Protein AF-A0A956L8J5-F1 (afdb_monomer_lite)

Structure (mmCIF, N/CA/C/O backbone):
data_AF-A0A956L8J5-F1
#
_entry.id   AF-A0A956L8J5-F1
#
loop_
_atom_site.group_PDB
_atom_site.id
_atom_site.type_symbol
_atom_site.label_atom_id
_atom_site.label_alt_id
_atom_site.label_comp_id
_atom_site.label_asym_id
_atom_site.label_entity_id
_atom_site.label_seq_id
_atom_site.pdbx_PDB_ins_code
_atom_site.Cartn_x
_atom_site.Cartn_y
_atom_site.Cartn_z
_atom_site.occupancy
_atom_site.B_iso_or_equiv
_atom_site.auth_seq_id
_atom_site.auth_comp_id
_atom_site.auth_asym_id
_atom_site.auth_atom_id
_atom_site.pdbx_PDB_model_num
ATOM 1 N N . MET A 1 1 ? -28.543 -12.367 -41.984 1.00 35.97 1 MET A N 1
ATOM 2 C CA . MET A 1 1 ? -29.004 -12.737 -40.623 1.00 35.97 1 MET A CA 1
ATOM 3 C C . MET A 1 1 ? -27.861 -12.446 -39.655 1.00 35.97 1 MET A C 1
ATOM 5 O O . MET A 1 1 ? -26.802 -12.997 -39.876 1.00 35.97 1 MET A O 1
ATOM 9 N N . GLY A 1 2 ? -27.924 -11.566 -38.658 1.00 41.41 2 GLY A N 1
ATOM 10 C CA . GLY A 1 2 ? -29.030 -10.809 -38.079 1.00 41.41 2 GLY A CA 1
ATOM 11 C C . GLY A 1 2 ? -28.538 -9.469 -37.506 1.00 41.41 2 GLY A C 1
ATOM 12 O O . GLY A 1 2 ? -27.394 -9.332 -37.079 1.00 41.41 2 GLY A O 1
ATOM 13 N N . LEU A 1 3 ? -29.431 -8.481 -37.563 1.00 49.97 3 LEU A N 1
ATOM 14 C CA . LEU A 1 3 ? -29.301 -7.133 -37.016 1.00 49.97 3 LEU A CA 1
ATOM 15 C C . LEU A 1 3 ? -29.422 -7.193 -35.484 1.00 49.97 3 LEU A C 1
ATOM 17 O O . LEU A 1 3 ? -30.500 -7.498 -34.981 1.00 49.97 3 LEU A O 1
ATOM 21 N N . TRP A 1 4 ? -28.384 -6.817 -34.739 1.00 49.09 4 TRP A N 1
ATOM 22 C CA . TRP A 1 4 ? -28.534 -6.484 -33.319 1.00 49.09 4 TRP A CA 1
ATOM 23 C C . TRP A 1 4 ? -28.647 -4.965 -33.177 1.00 49.09 4 TRP A C 1
ATOM 25 O O . TRP A 1 4 ? -27.655 -4.240 -33.126 1.00 49.09 4 TRP A O 1
ATOM 35 N N . ARG A 1 5 ? -29.888 -4.467 -33.163 1.00 52.94 5 ARG A N 1
ATOM 36 C CA . ARG A 1 5 ? -30.204 -3.078 -32.802 1.00 52.94 5 ARG A CA 1
ATOM 37 C C . ARG A 1 5 ? -30.060 -2.917 -31.284 1.00 52.94 5 ARG A C 1
ATOM 39 O O . ARG A 1 5 ? -30.728 -3.613 -30.527 1.00 52.94 5 ARG A O 1
ATOM 46 N N . ARG A 1 6 ? -29.215 -1.981 -30.837 1.00 58.38 6 ARG A N 1
ATOM 47 C CA . ARG A 1 6 ? -29.161 -1.527 -29.435 1.00 58.38 6 ARG A CA 1
ATOM 48 C C . ARG A 1 6 ? -30.453 -0.760 -29.113 1.00 58.38 6 ARG A C 1
ATOM 50 O O . ARG A 1 6 ? -30.742 0.236 -29.767 1.00 58.38 6 ARG A O 1
ATOM 57 N N . LEU A 1 7 ? -31.218 -1.225 -28.124 1.00 63.22 7 LEU A N 1
ATOM 58 C CA . LEU A 1 7 ? -32.546 -0.709 -27.745 1.00 63.22 7 LEU A CA 1
ATOM 59 C C . LEU A 1 7 ? -32.545 0.168 -26.477 1.00 63.22 7 LEU A C 1
ATOM 61 O O . LEU A 1 7 ? -33.545 0.227 -25.772 1.00 63.22 7 LEU A O 1
ATOM 65 N N . VAL A 1 8 ? -31.454 0.870 -26.158 1.00 63.72 8 VAL A N 1
ATOM 66 C CA . VAL A 1 8 ? -31.447 1.754 -24.979 1.00 63.72 8 VAL A CA 1
ATOM 67 C C . VAL A 1 8 ? -30.967 3.148 -25.366 1.00 63.72 8 VAL A C 1
ATOM 69 O O . VAL A 1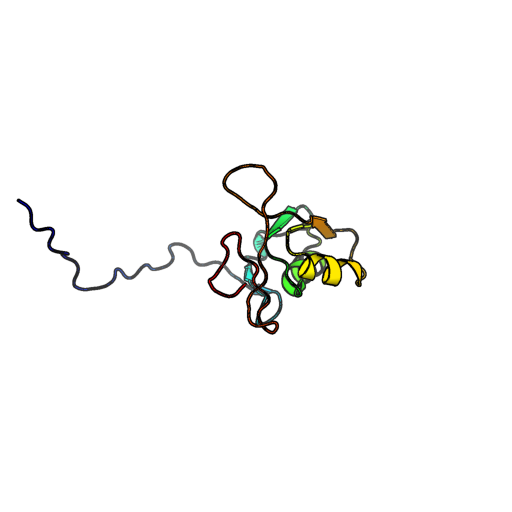 8 ? -29.796 3.359 -25.662 1.00 63.72 8 VAL A O 1
ATOM 72 N N . THR A 1 9 ? -31.899 4.103 -25.387 1.00 64.06 9 THR A N 1
ATOM 73 C CA . THR A 1 9 ? -31.665 5.520 -25.720 1.00 64.06 9 THR A CA 1
ATOM 74 C C . THR A 1 9 ? -31.193 6.351 -24.521 1.00 64.06 9 THR A C 1
ATOM 76 O O . THR A 1 9 ? -30.886 7.531 -24.676 1.00 64.06 9 THR A O 1
ATOM 79 N N . ARG A 1 10 ? -31.128 5.760 -23.318 1.00 65.31 10 ARG A N 1
ATOM 80 C CA . ARG A 1 10 ? -30.649 6.404 -22.087 1.00 65.31 10 ARG A CA 1
ATOM 81 C C . ARG A 1 10 ? -29.778 5.447 -21.282 1.00 65.31 10 ARG A C 1
ATOM 83 O O . ARG A 1 10 ? -30.193 4.328 -21.006 1.00 65.31 10 ARG A O 1
ATOM 90 N N . THR A 1 11 ? -28.598 5.899 -20.873 1.00 70.75 11 THR A N 1
ATOM 91 C CA . THR A 1 11 ? -27.743 5.160 -19.936 1.00 70.75 11 THR A CA 1
ATOM 92 C C . THR A 1 11 ? -28.540 4.844 -18.662 1.00 70.75 11 THR A C 1
ATOM 94 O O . THR A 1 11 ? -29.138 5.769 -18.099 1.00 70.75 11 THR A O 1
ATOM 97 N N . PRO A 1 12 ? -28.587 3.580 -18.201 1.00 73.25 12 PRO A N 1
ATOM 98 C CA . PRO A 1 12 ? -29.204 3.237 -16.925 1.00 73.25 12 PRO A CA 1
ATOM 99 C C . PRO A 1 12 ? -28.603 4.095 -15.811 1.00 73.25 12 PRO A C 1
ATOM 101 O O . PRO A 1 12 ? -27.381 4.179 -15.682 1.00 73.25 12 PRO A O 1
ATOM 104 N N . ARG A 1 13 ? -29.450 4.757 -15.018 1.00 72.94 13 ARG A N 1
ATOM 105 C CA . ARG A 1 13 ? -28.992 5.442 -13.807 1.00 72.94 13 ARG A CA 1
ATOM 106 C C . ARG A 1 13 ? -28.901 4.402 -12.706 1.00 72.94 13 ARG A C 1
ATOM 108 O O . ARG A 1 13 ? -29.917 4.028 -12.134 1.00 72.94 13 ARG A O 1
ATOM 115 N N . LEU A 1 14 ? -27.692 3.922 -12.457 1.00 79.12 14 LEU A N 1
ATOM 116 C CA . LEU A 1 14 ? -27.401 3.109 -11.286 1.00 79.12 14 LEU A CA 1
ATOM 117 C C . LEU A 1 14 ? -27.348 4.049 -10.079 1.00 79.12 14 LEU A C 1
ATOM 119 O O . LEU A 1 14 ? -26.471 4.909 -9.993 1.00 79.12 14 LEU A O 1
ATOM 123 N N . THR A 1 15 ? -28.324 3.934 -9.186 1.00 79.75 15 THR A N 1
ATOM 124 C CA . THR A 1 15 ? -28.251 4.517 -7.844 1.00 79.75 15 THR A CA 1
ATOM 125 C C . THR A 1 15 ? -27.586 3.505 -6.925 1.00 79.75 15 THR A C 1
ATOM 127 O O . THR A 1 15 ? -27.810 2.311 -7.085 1.00 79.75 15 THR A O 1
ATOM 130 N N . ALA A 1 16 ? -26.763 3.954 -5.980 1.00 81.44 16 ALA A N 1
ATOM 131 C CA . ALA A 1 16 ? -26.176 3.027 -5.021 1.00 81.44 16 ALA A CA 1
ATOM 132 C C . ALA A 1 16 ? -27.271 2.460 -4.107 1.00 81.44 16 ALA A C 1
ATOM 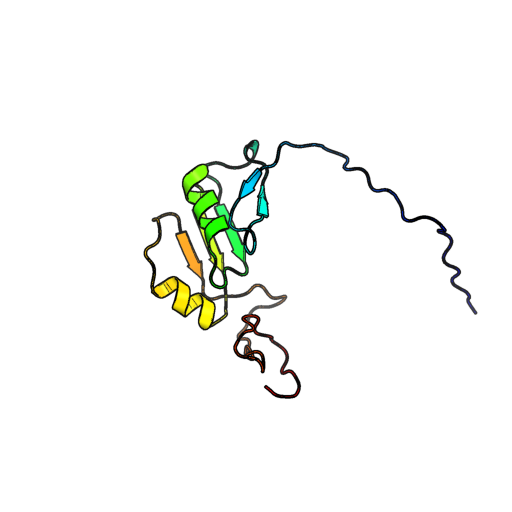134 O O . ALA A 1 16 ? -28.022 3.228 -3.504 1.00 81.44 16 ALA A O 1
ATOM 135 N N . ASP A 1 17 ? -27.322 1.133 -3.999 1.00 86.12 17 ASP A N 1
ATOM 136 C CA . ASP A 1 17 ? -28.299 0.420 -3.167 1.00 86.12 17 ASP A CA 1
ATOM 137 C C . ASP A 1 17 ? -28.070 0.657 -1.667 1.00 86.12 17 ASP A C 1
ATOM 139 O O . ASP A 1 17 ? -28.997 0.569 -0.865 1.00 86.12 17 ASP A O 1
ATOM 143 N N . VAL A 1 18 ? -26.834 0.993 -1.284 1.00 86.44 18 VAL A N 1
ATOM 144 C CA . VAL A 1 18 ? -26.440 1.291 0.095 1.00 86.44 18 VAL A CA 1
ATOM 145 C C . VAL A 1 18 ? -25.576 2.548 0.122 1.00 86.44 18 VAL A C 1
ATOM 147 O O . VAL A 1 18 ? -24.624 2.691 -0.650 1.00 86.44 18 VAL A O 1
ATOM 150 N N . GLN A 1 19 ? -25.898 3.452 1.045 1.00 89.62 19 GLN A N 1
ATOM 151 C CA . GLN A 1 19 ? -25.050 4.581 1.414 1.00 89.62 19 GLN A CA 1
ATOM 152 C C . GLN A 1 19 ? -24.313 4.223 2.701 1.00 89.62 19 GLN A C 1
ATOM 154 O O . GLN A 1 19 ? -24.931 3.817 3.681 1.00 89.62 19 GLN A O 1
ATOM 159 N N . VAL A 1 20 ? -22.992 4.358 2.684 1.00 93.62 20 VAL A N 1
ATOM 160 C CA . VAL A 1 20 ? -22.132 4.142 3.850 1.00 93.62 20 VAL A CA 1
ATOM 161 C C . VAL A 1 20 ? -21.194 5.324 3.986 1.00 93.62 20 VAL A C 1
ATOM 163 O O . VAL A 1 20 ? -20.765 5.888 2.972 1.00 93.62 20 VAL A O 1
ATOM 166 N N . ASP A 1 21 ? -20.856 5.664 5.225 1.00 95.94 21 ASP A N 1
ATOM 167 C CA . ASP A 1 21 ? -19.869 6.696 5.503 1.00 95.94 21 ASP A CA 1
ATOM 168 C C . ASP A 1 21 ? -18.493 6.227 5.040 1.00 95.94 21 ASP A C 1
ATOM 170 O O . ASP A 1 21 ? -18.006 5.155 5.411 1.00 95.94 21 ASP A O 1
ATOM 174 N N . LYS A 1 22 ? -17.866 7.045 4.196 1.00 96.25 22 LYS A N 1
ATOM 175 C CA . LYS A 1 22 ? -16.549 6.774 3.628 1.00 96.25 22 LYS A CA 1
ATOM 176 C C . LYS A 1 22 ? -15.611 7.918 3.937 1.00 96.25 22 LYS A C 1
ATOM 178 O O . LYS A 1 22 ? -16.019 9.075 4.002 1.00 96.25 22 LYS A O 1
ATOM 183 N N . VAL A 1 23 ? -14.334 7.593 4.045 1.00 97.50 23 VAL A N 1
ATOM 184 C CA . VAL A 1 23 ? -13.258 8.581 4.118 1.00 97.50 23 VAL A CA 1
ATOM 185 C C . VAL A 1 23 ? -12.250 8.289 3.024 1.00 97.50 23 VAL A C 1
ATOM 187 O O . VAL A 1 23 ? -11.996 7.130 2.706 1.00 97.50 23 VAL A O 1
ATOM 190 N N . HIS A 1 24 ? -11.683 9.341 2.451 1.00 98.00 24 HIS A N 1
ATOM 191 C CA . HIS A 1 24 ? -10.539 9.219 1.562 1.00 98.00 24 HIS A CA 1
ATOM 192 C C . HIS A 1 24 ? -9.258 9.194 2.397 1.00 98.00 24 HIS A C 1
ATOM 194 O O . HIS A 1 24 ? -9.103 10.011 3.308 1.00 98.00 24 HIS A O 1
ATOM 200 N N . LEU A 1 25 ? -8.368 8.252 2.107 1.00 98.38 25 LEU A N 1
ATOM 201 C CA . LEU A 1 25 ? -7.058 8.116 2.740 1.00 98.38 25 LEU A CA 1
ATOM 202 C C . LEU A 1 25 ? -5.978 8.109 1.665 1.00 98.38 25 LEU A C 1
ATOM 204 O O . LEU A 1 25 ? -6.230 7.627 0.568 1.00 98.38 25 LEU A O 1
ATOM 208 N N . GLY A 1 26 ? -4.780 8.573 2.010 1.00 97.88 26 GLY A N 1
ATOM 209 C CA . GLY A 1 26 ? -3.662 8.706 1.079 1.00 97.88 26 GLY A CA 1
ATOM 210 C C . GLY A 1 26 ? -3.600 10.069 0.390 1.00 97.88 26 GLY A C 1
ATOM 211 O O . GLY A 1 26 ? -4.335 10.998 0.733 1.00 97.88 26 GLY A O 1
ATOM 212 N N . SER A 1 27 ? -2.656 10.200 -0.536 1.00 97.00 27 SER A N 1
ATOM 213 C CA . SER A 1 27 ? -2.427 11.411 -1.319 1.00 97.00 27 SER A CA 1
ATOM 214 C C . SER A 1 27 ? -3.471 11.577 -2.428 1.00 97.00 27 SER A C 1
ATOM 216 O O . SER A 1 27 ? -4.228 10.663 -2.741 1.00 97.00 27 SER A O 1
ATOM 218 N N . THR A 1 28 ? -3.458 12.725 -3.109 1.00 93.94 28 THR A N 1
ATOM 219 C CA . THR A 1 28 ? -4.273 12.945 -4.318 1.00 93.94 28 THR A CA 1
ATOM 220 C C . THR A 1 28 ? -3.992 11.924 -5.429 1.00 93.94 28 THR A C 1
ATOM 222 O O . THR A 1 28 ? -4.866 11.665 -6.251 1.00 93.94 28 THR A O 1
ATOM 225 N N . TYR A 1 29 ? -2.777 11.370 -5.483 1.00 91.06 29 TYR A N 1
ATOM 226 C CA . TYR A 1 29 ? -2.364 10.405 -6.500 1.00 91.06 29 TYR A CA 1
ATOM 227 C C . TYR A 1 29 ? -2.657 8.958 -6.078 1.00 91.06 29 TYR A C 1
ATOM 229 O O . TYR A 1 29 ? -3.268 8.214 -6.841 1.00 91.06 29 TYR A O 1
ATOM 237 N N . GLY A 1 30 ? -2.229 8.571 -4.874 1.00 91.31 30 GLY A N 1
ATOM 238 C CA . GLY A 1 30 ? -2.279 7.195 -4.368 1.00 91.31 30 GLY A CA 1
ATOM 239 C C . GLY A 1 30 ? -3.428 6.901 -3.402 1.00 91.31 30 GLY A C 1
ATOM 240 O O . GLY A 1 30 ? -3.394 5.881 -2.721 1.00 91.31 30 GLY A O 1
ATOM 241 N N . GLY A 1 31 ? -4.408 7.797 -3.273 1.00 95.50 31 GLY A N 1
ATOM 242 C CA . GLY A 1 31 ? -5.456 7.691 -2.264 1.00 95.50 31 GLY A CA 1
ATOM 243 C C . GLY A 1 31 ? -6.717 6.945 -2.700 1.00 95.50 31 GLY A C 1
ATOM 244 O O . GLY A 1 31 ? -7.159 7.023 -3.847 1.00 95.50 31 GLY A O 1
ATOM 245 N N . TYR A 1 32 ? -7.363 6.277 -1.741 1.00 96.75 32 TYR A N 1
ATOM 246 C CA . TYR A 1 32 ? -8.595 5.512 -1.948 1.00 96.75 32 TYR A CA 1
ATOM 247 C C . TYR A 1 32 ? -9.633 5.782 -0.858 1.00 96.75 32 TYR A C 1
ATOM 249 O O . TYR A 1 32 ? -9.321 6.157 0.274 1.00 96.75 32 TYR A O 1
ATOM 257 N N . ALA A 1 33 ? -10.905 5.590 -1.214 1.00 96.81 33 ALA A N 1
ATOM 258 C CA . ALA A 1 33 ? -12.007 5.667 -0.266 1.00 96.81 33 ALA A CA 1
ATOM 259 C C . ALA A 1 33 ? -12.172 4.339 0.483 1.00 96.81 33 ALA A C 1
ATOM 261 O O . ALA A 1 33 ? -12.251 3.280 -0.137 1.00 96.81 33 ALA A O 1
ATOM 262 N N . VAL A 1 34 ? -12.307 4.411 1.805 1.00 97.44 34 VAL A N 1
ATOM 263 C CA . VAL A 1 34 ? -12.591 3.261 2.674 1.00 97.44 34 VAL A CA 1
ATOM 264 C C . VAL A 1 34 ? -13.812 3.533 3.534 1.00 97.44 34 VAL A C 1
ATOM 266 O O . VAL A 1 34 ? -14.183 4.688 3.734 1.00 97.44 34 VAL A O 1
ATOM 269 N N . VAL A 1 35 ? -14.418 2.474 4.065 1.00 97.50 35 VAL A N 1
ATOM 270 C CA . VAL A 1 35 ? -15.486 2.551 5.070 1.00 97.50 35 VAL A CA 1
ATOM 271 C C . VAL A 1 35 ? -14.840 2.335 6.442 1.00 97.50 35 VAL A C 1
ATOM 273 O O . VAL A 1 35 ? -14.532 1.190 6.771 1.00 97.50 35 VAL A O 1
ATOM 276 N N . PRO A 1 36 ? -14.599 3.387 7.252 1.00 97.62 36 PRO A N 1
ATOM 277 C CA . PRO A 1 36 ? -13.843 3.261 8.504 1.00 97.62 36 PRO A CA 1
ATOM 278 C C . PRO A 1 36 ? -14.433 2.250 9.479 1.00 97.62 36 PRO A C 1
ATOM 280 O O . PRO A 1 36 ? -13.696 1.573 10.178 1.00 97.62 36 PRO A O 1
ATOM 283 N N . ALA A 1 37 ? -15.763 2.137 9.502 1.00 97.38 37 ALA A N 1
ATOM 284 C CA . ALA A 1 37 ? -16.483 1.238 10.397 1.00 97.38 37 ALA A CA 1
ATOM 285 C C . ALA A 1 37 ? -16.202 -0.256 10.141 1.00 97.38 37 ALA A C 1
ATOM 287 O O . ALA A 1 37 ? -16.593 -1.084 10.957 1.00 97.38 37 ALA A O 1
ATOM 288 N N . LEU A 1 38 ? -15.560 -0.605 9.020 1.00 97.06 38 LEU A N 1
ATOM 289 C CA . LEU A 1 38 ? -15.209 -1.982 8.658 1.00 97.06 38 LEU A CA 1
ATOM 290 C C . LEU A 1 38 ? -13.720 -2.299 8.861 1.00 97.06 38 LEU A C 1
ATOM 292 O O . LEU A 1 38 ? -13.288 -3.388 8.495 1.00 97.06 38 LEU A O 1
ATOM 296 N N . LEU A 1 39 ? -12.936 -1.355 9.389 1.00 98.19 39 LEU A N 1
ATOM 297 C CA . LEU A 1 39 ? -11.494 -1.500 9.568 1.00 98.19 39 LEU A CA 1
ATOM 298 C C . LEU A 1 39 ? -11.120 -1.427 11.049 1.00 98.19 39 LEU A C 1
ATOM 300 O O . LEU A 1 39 ? -11.668 -0.632 11.811 1.00 98.19 39 LEU A O 1
ATOM 304 N N . SER A 1 40 ? -10.157 -2.256 11.434 1.00 98.44 40 SER A N 1
ATOM 305 C CA . SER A 1 40 ? -9.634 -2.385 12.796 1.00 98.44 40 SER A CA 1
ATOM 306 C C . SER A 1 40 ? -8.178 -2.861 12.780 1.00 98.44 40 SER A C 1
ATOM 308 O O . SER A 1 40 ? -7.614 -3.126 11.716 1.00 98.44 40 SER A O 1
ATOM 310 N N . GLU A 1 41 ? -7.587 -3.023 13.962 1.00 98.44 41 GLU A N 1
ATOM 311 C CA . GLU A 1 41 ? -6.224 -3.544 14.131 1.00 98.44 41 GLU A CA 1
ATOM 312 C C . GLU A 1 41 ? -6.079 -5.007 13.689 1.00 98.44 41 GLU A C 1
ATOM 314 O O . GLU A 1 41 ? -5.024 -5.410 13.204 1.00 98.44 41 GLU A O 1
ATOM 319 N N . ASP A 1 42 ? -7.170 -5.775 13.744 1.00 98.44 42 ASP A N 1
ATOM 320 C CA . ASP A 1 42 ? -7.232 -7.156 13.250 1.00 98.44 42 ASP A CA 1
ATOM 321 C C . ASP A 1 42 ? -7.314 -7.246 11.717 1.00 98.44 42 ASP A C 1
ATOM 323 O O . ASP A 1 42 ? -7.250 -8.335 11.141 1.00 9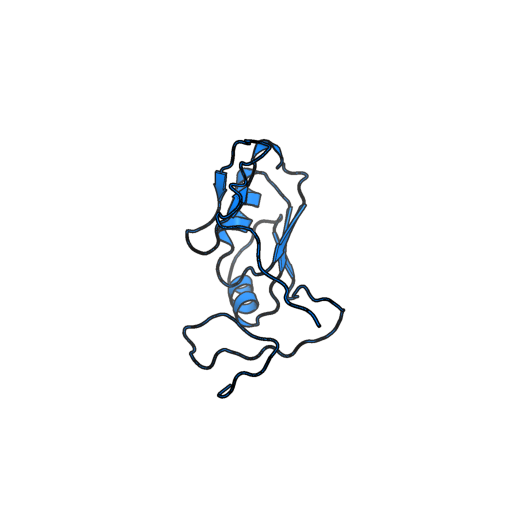8.44 42 ASP A O 1
ATOM 327 N N . SER A 1 43 ? -7.490 -6.114 11.027 1.00 98.44 43 SER A N 1
ATOM 328 C CA . SER A 1 43 ? -7.596 -6.095 9.570 1.00 98.44 43 SER A CA 1
ATOM 329 C C . SER A 1 43 ? -6.250 -6.403 8.916 1.00 98.44 43 SER A C 1
ATOM 331 O O . SER A 1 43 ? -5.218 -5.834 9.276 1.00 98.44 43 SER A O 1
ATOM 333 N N . VAL A 1 44 ? -6.282 -7.255 7.890 1.00 98.62 44 VAL A N 1
ATOM 334 C CA . VAL A 1 44 ? -5.142 -7.528 7.008 1.00 98.62 44 VAL A CA 1
ATOM 335 C C . VAL A 1 44 ? -5.460 -6.988 5.619 1.00 98.62 44 VAL A C 1
ATOM 337 O O . VAL A 1 44 ? -6.443 -7.388 4.995 1.00 98.62 44 VAL A O 1
ATOM 340 N N . VAL A 1 45 ? -4.627 -6.075 5.131 1.00 98.38 45 VAL A N 1
ATOM 341 C CA . VAL A 1 45 ? -4.799 -5.401 3.842 1.00 98.38 45 VAL A CA 1
ATOM 342 C C . VAL A 1 45 ? -3.735 -5.884 2.867 1.00 98.38 45 VAL A C 1
ATOM 344 O O . VAL A 1 45 ? -2.545 -5.838 3.166 1.00 98.38 45 VAL A O 1
ATOM 347 N N . TYR A 1 46 ? -4.165 -6.299 1.678 1.00 98.19 46 TYR A N 1
ATOM 348 C CA . TYR A 1 46 ? -3.290 -6.626 0.554 1.00 98.19 46 TYR A CA 1
ATOM 349 C C . TYR A 1 46 ? -3.370 -5.496 -0.474 1.00 98.19 46 TYR A C 1
ATOM 351 O O . TYR A 1 46 ? -4.350 -5.382 -1.209 1.00 98.19 46 TYR A O 1
ATOM 359 N N . SER A 1 47 ? -2.357 -4.636 -0.486 1.00 97.50 47 SER A N 1
ATOM 360 C CA . SER A 1 47 ? -2.302 -3.428 -1.306 1.00 97.50 47 SER A CA 1
ATOM 361 C C . SER A 1 47 ? -1.413 -3.655 -2.523 1.00 97.50 47 SER A C 1
ATOM 363 O O . SER A 1 47 ? -0.217 -3.894 -2.380 1.00 97.50 47 SER A O 1
ATOM 365 N N . PHE A 1 48 ? -1.989 -3.625 -3.725 1.00 96.12 48 PHE A N 1
ATOM 366 C CA . PHE A 1 48 ? -1.269 -3.886 -4.974 1.00 96.12 48 PHE A CA 1
ATOM 367 C C . PHE A 1 48 ? -1.015 -2.595 -5.750 1.00 96.12 48 PHE A C 1
ATOM 369 O O . PHE A 1 48 ? -1.942 -1.828 -5.997 1.00 96.12 48 PHE A O 1
ATOM 376 N N . GLY A 1 49 ? 0.225 -2.414 -6.209 1.00 94.25 49 GLY A N 1
ATOM 377 C CA . GLY A 1 49 ? 0.660 -1.242 -6.966 1.00 94.25 49 GLY A CA 1
ATOM 378 C C . GLY A 1 49 ? 1.107 -0.086 -6.075 1.00 94.25 49 GLY A C 1
ATOM 379 O O . GLY A 1 49 ? 0.662 1.040 -6.279 1.00 94.25 49 GLY A O 1
ATOM 380 N N . VAL A 1 50 ? 1.978 -0.364 -5.098 1.00 96.44 50 VAL A N 1
ATOM 381 C CA . VAL A 1 50 ? 2.520 0.644 -4.163 1.00 96.44 50 VAL A CA 1
ATOM 382 C C . VAL A 1 50 ? 3.233 1.780 -4.906 1.00 96.44 50 VAL A C 1
ATOM 384 O O . VAL A 1 50 ? 3.148 2.942 -4.511 1.00 96.44 50 VAL A O 1
ATOM 387 N N . GLY A 1 51 ? 3.953 1.470 -5.990 1.00 94.94 51 GLY A N 1
ATOM 388 C CA . GLY A 1 51 ? 4.722 2.465 -6.728 1.00 94.94 51 GLY A CA 1
ATOM 389 C C . GLY A 1 51 ? 5.695 3.220 -5.817 1.00 94.94 51 GLY A C 1
ATOM 390 O O . GLY A 1 51 ? 6.499 2.612 -5.111 1.00 94.94 51 GLY A O 1
ATOM 391 N N . GLU A 1 52 ? 5.620 4.547 -5.847 1.00 96.19 52 GLU A N 1
ATOM 392 C CA . GLU A 1 52 ? 6.434 5.447 -5.015 1.00 96.19 52 GLU A CA 1
ATOM 393 C C . GLU A 1 52 ? 5.573 6.249 -4.024 1.00 96.19 52 GLU A C 1
ATOM 395 O O . GLU A 1 52 ? 5.955 7.338 -3.595 1.00 96.19 52 GLU A O 1
ATOM 400 N N . ASP A 1 53 ? 4.381 5.741 -3.697 1.00 96.69 53 ASP A N 1
ATOM 401 C CA . ASP A 1 53 ? 3.439 6.404 -2.804 1.00 96.69 53 ASP A CA 1
ATOM 402 C C . ASP A 1 53 ? 2.675 5.384 -1.949 1.00 96.69 53 ASP A C 1
ATOM 404 O O . ASP A 1 53 ? 1.683 4.805 -2.379 1.00 96.69 53 ASP A O 1
ATOM 408 N N . ALA A 1 54 ? 3.122 5.219 -0.703 1.00 97.50 54 ALA A N 1
ATOM 409 C CA . ALA A 1 54 ? 2.477 4.370 0.299 1.00 97.50 54 ALA A CA 1
ATOM 410 C C . ALA A 1 54 ? 1.625 5.177 1.299 1.00 97.50 54 ALA A C 1
ATOM 412 O O . ALA A 1 54 ? 1.394 4.746 2.431 1.00 97.50 54 ALA A O 1
ATOM 413 N N . THR A 1 55 ? 1.204 6.399 0.950 1.00 98.25 55 THR A N 1
ATOM 414 C CA . THR A 1 55 ? 0.450 7.258 1.884 1.00 98.25 55 THR A CA 1
ATOM 415 C C . THR A 1 55 ? -0.897 6.656 2.271 1.00 98.25 55 THR A C 1
ATOM 417 O O . THR A 1 55 ? -1.333 6.826 3.410 1.00 98.25 55 THR A O 1
ATOM 420 N N . PHE A 1 56 ? -1.550 5.938 1.354 1.00 98.50 56 PHE A N 1
ATOM 421 C CA . PHE A 1 56 ? -2.772 5.194 1.644 1.00 98.50 56 PHE A CA 1
ATOM 422 C C . PHE A 1 56 ? -2.510 4.057 2.635 1.00 98.50 56 PHE A C 1
ATOM 424 O O . PHE A 1 56 ? -3.193 3.951 3.653 1.00 98.50 56 PHE A O 1
ATOM 431 N N . ASP A 1 57 ? -1.472 3.266 2.382 1.00 98.50 57 ASP A N 1
ATOM 432 C CA . ASP A 1 57 ? -1.063 2.138 3.214 1.00 98.50 57 ASP A CA 1
ATOM 433 C C . ASP A 1 57 ? -0.710 2.564 4.639 1.00 98.50 57 ASP A C 1
ATOM 435 O O . ASP A 1 57 ? -1.216 2.016 5.620 1.00 98.50 57 ASP A O 1
ATOM 439 N N . LEU A 1 58 ? 0.120 3.600 4.762 1.00 98.56 58 LEU A N 1
ATOM 440 C CA . LEU A 1 58 ? 0.502 4.165 6.049 1.00 98.56 58 LEU A CA 1
ATOM 441 C C . LEU A 1 58 ? -0.704 4.769 6.769 1.00 98.56 58 LEU A C 1
ATOM 443 O O . LEU A 1 58 ? -0.808 4.643 7.985 1.00 98.56 58 LEU A O 1
ATOM 447 N N . ALA A 1 59 ? -1.647 5.387 6.051 1.00 98.56 59 ALA A N 1
ATOM 448 C CA . ALA A 1 59 ? -2.874 5.887 6.663 1.00 98.56 59 ALA A CA 1
ATOM 449 C C . ALA A 1 59 ? -3.739 4.753 7.235 1.00 98.56 59 ALA A C 1
ATOM 451 O O . ALA A 1 59 ? -4.333 4.940 8.297 1.00 98.56 59 ALA A O 1
ATOM 452 N N . LEU A 1 60 ? -3.787 3.584 6.587 1.00 98.69 60 LEU A N 1
ATOM 453 C CA . LEU A 1 60 ? -4.483 2.411 7.122 1.00 98.69 60 LEU A CA 1
ATOM 454 C C . LEU A 1 60 ? -3.833 1.909 8.416 1.00 98.69 60 LEU A C 1
ATOM 456 O O . LEU A 1 60 ? -4.533 1.682 9.404 1.00 98.69 60 LEU A O 1
ATOM 460 N N . ILE A 1 61 ? -2.502 1.815 8.433 1.00 98.75 61 ILE A N 1
ATOM 461 C CA . ILE A 1 61 ? -1.737 1.401 9.617 1.00 98.75 61 ILE A CA 1
ATOM 462 C C . ILE A 1 61 ? -1.929 2.406 10.753 1.00 98.75 61 ILE A C 1
ATOM 464 O O . ILE A 1 61 ? -2.313 2.035 11.856 1.00 98.75 61 ILE A O 1
ATOM 468 N N . HIS A 1 62 ? -1.691 3.691 10.498 1.00 98.50 62 HIS A N 1
ATOM 469 C CA . HIS A 1 62 ? -1.707 4.709 11.547 1.00 98.50 62 HIS A CA 1
ATOM 470 C C . HIS A 1 62 ? -3.104 4.960 12.110 1.00 98.50 62 HIS A C 1
ATOM 472 O O . HIS A 1 62 ? -3.238 5.259 13.295 1.00 98.50 62 HIS A O 1
ATOM 478 N N . ARG A 1 63 ? -4.145 4.876 11.273 1.00 98.31 63 ARG A N 1
ATOM 479 C CA . ARG A 1 63 ? -5.514 5.182 11.698 1.00 98.31 63 ARG A CA 1
ATOM 480 C C . ARG A 1 63 ? -6.225 3.990 12.324 1.00 98.31 63 ARG A C 1
ATOM 482 O O . ARG A 1 63 ? -7.029 4.201 13.226 1.00 98.31 63 ARG A O 1
ATOM 489 N N . PHE A 1 64 ? -5.977 2.782 11.824 1.00 98.50 64 PHE A N 1
ATOM 490 C CA . PHE A 1 64 ? -6.724 1.592 12.238 1.00 98.50 64 PHE A CA 1
ATOM 491 C C . PHE A 1 64 ? -5.859 0.538 12.923 1.00 98.50 64 PHE A C 1
ATOM 493 O O . PHE A 1 64 ? -6.412 -0.420 13.436 1.00 98.50 64 PHE A O 1
ATOM 500 N N . GLY A 1 65 ? -4.532 0.679 12.935 1.00 98.56 65 GLY A N 1
ATOM 501 C CA . GLY A 1 65 ? -3.625 -0.352 13.445 1.00 98.56 65 GLY A CA 1
ATOM 502 C C . GLY A 1 65 ? -3.492 -1.570 12.526 1.00 98.56 65 GLY A C 1
ATOM 503 O O . GLY A 1 65 ? -2.860 -2.544 12.920 1.00 98.56 65 GLY A O 1
ATOM 504 N N . ALA A 1 66 ? -4.077 -1.522 11.325 1.00 98.69 66 ALA A N 1
ATOM 505 C CA . ALA A 1 66 ? -4.166 -2.658 10.415 1.00 98.69 66 ALA A CA 1
ATOM 506 C C . ALA A 1 66 ? -2.786 -3.166 9.970 1.00 98.69 66 ALA A C 1
ATOM 508 O O . ALA A 1 66 ? -1.855 -2.382 9.770 1.00 98.69 66 ALA A O 1
ATOM 509 N N . GLN A 1 67 ? -2.681 -4.474 9.736 1.00 98.81 67 GLN A N 1
ATOM 510 C CA . GLN A 1 67 ? -1.538 -5.080 9.055 1.00 98.81 67 GLN A CA 1
ATOM 511 C C . GLN A 1 67 ? -1.650 -4.837 7.552 1.00 98.81 67 GLN A C 1
ATOM 513 O O . GLN A 1 67 ? -2.689 -5.119 6.953 1.00 98.81 67 GLN A O 1
ATOM 518 N N . VAL A 1 68 ? -0.584 -4.343 6.923 1.00 98.81 68 VAL A N 1
ATOM 519 C CA . VAL A 1 68 ? -0.590 -4.041 5.488 1.00 98.81 68 VAL A CA 1
ATOM 520 C C . VAL A 1 68 ? 0.549 -4.758 4.782 1.00 98.81 68 VAL A C 1
ATOM 522 O O . VAL A 1 68 ? 1.729 -4.582 5.085 1.00 98.81 68 VAL A O 1
ATOM 525 N N . HIS A 1 69 ? 0.167 -5.554 3.792 1.00 98.69 69 HIS A N 1
ATOM 526 C CA . HIS A 1 69 ? 1.051 -6.200 2.845 1.00 98.69 69 HIS A CA 1
ATOM 527 C C . HIS A 1 69 ? 1.033 -5.398 1.541 1.00 98.69 69 HIS A C 1
ATOM 529 O O . HIS A 1 69 ? 0.039 -5.423 0.817 1.00 98.69 69 HIS A O 1
ATOM 535 N N . GLY A 1 70 ? 2.119 -4.686 1.248 1.00 98.06 70 GLY A N 1
ATOM 536 C CA . GLY A 1 70 ? 2.293 -3.945 -0.000 1.00 98.06 70 GLY A CA 1
ATOM 537 C C . GLY A 1 70 ? 2.919 -4.815 -1.086 1.00 98.06 70 GLY A C 1
ATOM 538 O O . GLY A 1 70 ? 3.894 -5.512 -0.820 1.00 98.06 70 GLY A O 1
ATOM 539 N N . PHE A 1 71 ? 2.389 -4.761 -2.303 1.00 97.88 71 PHE A N 1
ATOM 540 C CA . PHE A 1 71 ? 2.829 -5.549 -3.451 1.00 97.88 71 PHE A CA 1
ATOM 541 C C . PHE A 1 71 ? 3.173 -4.637 -4.619 1.00 97.88 71 PHE A C 1
ATOM 543 O O . PHE A 1 71 ? 2.322 -3.883 -5.092 1.00 97.88 71 PHE A O 1
ATOM 550 N N . ASP A 1 72 ? 4.398 -4.729 -5.123 1.00 95.88 72 ASP A N 1
ATOM 551 C CA . ASP A 1 72 ? 4.767 -4.101 -6.389 1.00 95.88 72 ASP A CA 1
ATOM 552 C C . ASP A 1 72 ? 5.966 -4.828 -7.026 1.00 95.88 72 ASP A C 1
ATOM 554 O O . ASP A 1 72 ? 7.027 -4.937 -6.403 1.00 95.88 72 ASP A O 1
ATOM 558 N N . PRO A 1 73 ? 5.845 -5.345 -8.261 1.00 93.69 73 PRO A N 1
ATOM 559 C CA . PRO A 1 73 ? 6.938 -6.063 -8.910 1.00 93.69 73 PRO A CA 1
ATOM 560 C C . PRO A 1 73 ? 8.010 -5.133 -9.501 1.00 93.69 73 PRO A C 1
ATOM 562 O O . PRO A 1 73 ? 9.067 -5.611 -9.921 1.00 93.69 73 PRO A O 1
ATOM 565 N N . THR A 1 74 ? 7.765 -3.820 -9.583 1.00 91.38 74 THR A N 1
ATOM 566 C CA . THR A 1 74 ? 8.646 -2.902 -10.307 1.00 91.38 74 THR A CA 1
ATOM 567 C C . THR A 1 74 ? 9.954 -2.651 -9.546 1.00 91.38 74 THR A C 1
ATOM 569 O O . THR A 1 74 ? 9.942 -2.382 -8.339 1.00 91.38 74 THR A O 1
ATOM 572 N N . PRO A 1 75 ? 11.114 -2.661 -10.235 1.00 90.25 75 PRO A N 1
ATOM 573 C CA . PRO A 1 75 ? 12.391 -2.327 -9.604 1.00 90.25 75 PRO A CA 1
ATOM 574 C C . PRO A 1 75 ? 12.399 -0.932 -8.966 1.00 90.25 75 PRO A C 1
ATOM 576 O O . PRO A 1 75 ? 13.036 -0.728 -7.936 1.00 90.25 75 PRO A O 1
ATOM 579 N N . ARG A 1 76 ? 11.663 0.019 -9.560 1.00 92.12 76 ARG A N 1
ATOM 580 C CA . ARG A 1 76 ? 11.556 1.395 -9.064 1.00 92.12 76 ARG A CA 1
ATOM 581 C C . ARG A 1 76 ? 10.821 1.464 -7.725 1.00 92.12 76 ARG A C 1
ATOM 583 O O . ARG A 1 76 ? 11.360 2.059 -6.797 1.00 92.12 76 ARG A O 1
ATOM 590 N N . SER A 1 77 ? 9.666 0.804 -7.597 1.00 95.00 77 SER A N 1
ATOM 591 C CA . SER A 1 77 ? 8.938 0.746 -6.323 1.00 95.00 77 SER A CA 1
ATOM 592 C C . SER A 1 77 ? 9.779 0.087 -5.232 1.00 95.00 77 SER A C 1
ATOM 594 O O . SER A 1 77 ? 9.947 0.652 -4.154 1.00 95.00 77 SER A O 1
ATOM 596 N N . ARG A 1 78 ? 10.426 -1.046 -5.538 1.00 94.75 78 ARG A N 1
ATOM 597 C CA . ARG A 1 78 ? 11.318 -1.730 -4.591 1.00 94.75 78 ARG A CA 1
ATOM 598 C C . ARG A 1 78 ? 12.435 -0.817 -4.082 1.00 94.75 78 ARG A C 1
ATOM 600 O O . ARG A 1 78 ? 12.610 -0.676 -2.875 1.00 94.75 78 ARG A O 1
ATOM 607 N N . ALA A 1 79 ? 13.150 -0.160 -4.994 1.00 96.19 79 ALA A N 1
ATOM 608 C CA . ALA A 1 79 ? 14.237 0.746 -4.636 1.00 96.19 79 ALA A CA 1
ATOM 609 C C . ALA A 1 79 ? 13.757 1.971 -3.841 1.00 96.19 79 ALA A C 1
ATOM 611 O O . ALA A 1 79 ? 14.524 2.524 -3.054 1.00 96.19 79 ALA A O 1
ATOM 612 N N . TRP A 1 80 ? 12.518 2.419 -4.058 1.00 97.31 80 TRP A N 1
ATOM 613 C CA . TRP A 1 80 ? 11.893 3.473 -3.265 1.00 97.31 80 TRP A CA 1
ATOM 614 C C . TRP A 1 80 ? 11.557 2.978 -1.851 1.00 97.31 80 TRP A C 1
ATOM 616 O O . TRP A 1 80 ? 11.897 3.648 -0.875 1.00 97.31 80 TRP A O 1
ATOM 626 N N . VAL A 1 81 ? 10.977 1.780 -1.719 1.00 97.44 81 VAL A N 1
ATOM 627 C CA . VAL A 1 81 ? 10.629 1.172 -0.424 1.00 97.44 81 VAL A CA 1
ATOM 628 C C . VAL A 1 81 ? 11.863 0.916 0.446 1.00 97.44 81 VAL A C 1
ATOM 630 O O . VAL A 1 81 ? 11.854 1.237 1.634 1.00 97.44 81 VAL A O 1
ATOM 633 N N . GLU A 1 82 ? 12.942 0.387 -0.132 1.00 96.62 82 GLU A N 1
ATOM 634 C CA . GLU A 1 82 ? 14.176 0.028 0.589 1.00 96.62 82 GLU A CA 1
ATOM 635 C C . GLU A 1 82 ? 14.911 1.230 1.212 1.00 96.62 82 GLU A C 1
ATOM 637 O O . GLU A 1 82 ? 15.738 1.058 2.105 1.00 96.62 82 GLU A O 1
ATOM 642 N N . ARG A 1 83 ? 14.617 2.458 0.769 1.00 97.31 83 ARG A N 1
ATOM 643 C CA . ARG A 1 83 ? 15.250 3.694 1.270 1.00 97.31 83 ARG A CA 1
ATOM 644 C C . ARG A 1 83 ? 14.555 4.292 2.491 1.00 97.31 83 ARG A C 1
ATOM 646 O O . ARG A 1 83 ? 14.971 5.345 2.969 1.00 97.31 83 ARG A O 1
ATOM 653 N N . GLN A 1 84 ? 13.483 3.664 2.957 1.00 96.38 84 GLN A N 1
ATOM 654 C CA . GLN A 1 84 ? 12.590 4.209 3.971 1.00 96.38 84 GLN A CA 1
ATOM 655 C C . GLN A 1 84 ? 12.561 3.329 5.220 1.00 96.38 84 GLN A C 1
ATOM 657 O O . GLN A 1 84 ? 12.967 2.167 5.205 1.00 96.38 84 GLN A O 1
ATOM 662 N N . GLN A 1 85 ? 12.059 3.899 6.311 1.00 97.00 85 GLN A N 1
ATOM 663 C CA . GLN A 1 85 ? 11.722 3.156 7.519 1.00 97.00 85 GLN A CA 1
ATOM 664 C C . GLN A 1 85 ? 10.218 2.923 7.555 1.00 97.00 85 GLN A C 1
ATOM 666 O O . GLN A 1 85 ? 9.441 3.820 7.234 1.00 97.00 85 GLN A O 1
ATOM 671 N N . TRP A 1 86 ? 9.826 1.724 7.970 1.00 98.06 86 TRP A N 1
ATOM 672 C CA . TRP A 1 86 ? 8.440 1.282 7.932 1.00 98.06 86 TRP A CA 1
ATOM 673 C C . TRP A 1 86 ? 7.957 0.868 9.323 1.00 98.06 86 TRP A C 1
ATOM 675 O O . TRP A 1 86 ? 8.750 0.339 10.108 1.00 98.06 86 TRP A O 1
ATOM 685 N N . PRO A 1 87 ? 6.672 1.092 9.644 1.00 98.19 87 PRO A N 1
ATOM 686 C CA . PRO A 1 87 ? 6.077 0.587 10.876 1.00 98.19 87 PRO A CA 1
ATOM 687 C C . PRO A 1 87 ? 6.053 -0.955 10.879 1.00 98.19 87 PRO A C 1
ATOM 689 O O . PRO A 1 87 ? 6.037 -1.572 9.813 1.00 98.19 87 PRO A O 1
ATOM 692 N N . PRO A 1 88 ? 6.012 -1.607 12.055 1.00 98.25 88 PRO A N 1
ATOM 693 C CA .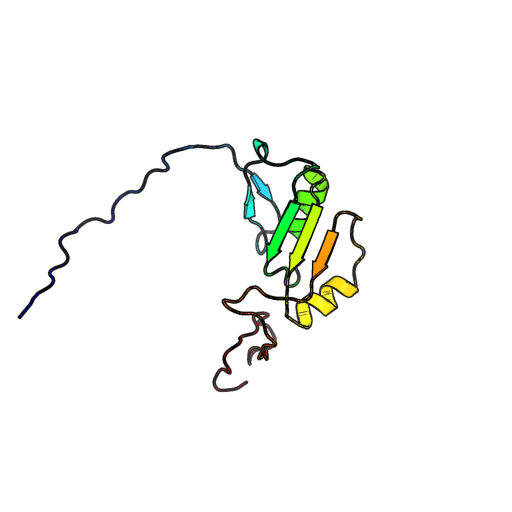 PRO A 1 88 ? 6.091 -3.068 12.156 1.00 98.25 88 PRO A CA 1
ATOM 694 C C . PRO A 1 88 ? 4.916 -3.807 11.495 1.00 98.25 88 PRO A C 1
ATOM 696 O O . PRO A 1 88 ? 5.046 -4.979 11.155 1.00 98.25 88 PRO A O 1
ATOM 699 N N . GLN A 1 89 ? 3.783 -3.132 11.293 1.00 98.69 89 GLN A N 1
ATOM 700 C CA . GLN A 1 89 ? 2.612 -3.660 10.591 1.00 98.69 89 GLN A CA 1
ATOM 701 C C . GLN A 1 89 ? 2.790 -3.736 9.067 1.00 98.69 89 GLN A C 1
ATOM 703 O O . GLN A 1 89 ? 1.958 -4.337 8.387 1.00 98.69 89 GLN A O 1
ATOM 708 N N . TRP A 1 90 ? 3.828 -3.100 8.517 1.00 98.62 90 TRP A N 1
ATOM 709 C CA . TRP A 1 90 ? 4.081 -3.068 7.083 1.00 98.62 90 TRP A CA 1
ATOM 710 C C . TRP A 1 90 ? 4.973 -4.225 6.640 1.00 98.62 90 TRP A C 1
ATOM 712 O O . TRP A 1 90 ? 6.038 -4.475 7.209 1.00 98.62 90 TRP A O 1
ATOM 722 N N . ARG A 1 91 ? 4.583 -4.877 5.543 1.00 98.44 91 ARG A N 1
ATOM 723 C CA . ARG A 1 91 ? 5.417 -5.860 4.852 1.00 98.44 91 ARG A CA 1
ATOM 724 C C . ARG A 1 91 ? 5.357 -5.660 3.345 1.00 98.44 91 ARG A C 1
ATOM 726 O O . ARG A 1 91 ? 4.299 -5.809 2.745 1.00 98.44 91 ARG A O 1
ATOM 733 N N . PHE A 1 92 ? 6.504 -5.401 2.727 1.00 98.38 92 PHE A N 1
ATOM 734 C CA . PHE A 1 92 ? 6.600 -5.278 1.276 1.00 98.38 92 PHE A CA 1
ATOM 735 C C . PHE A 1 92 ? 6.913 -6.619 0.601 1.00 98.38 92 PHE A C 1
ATOM 737 O O . PHE A 1 92 ? 7.749 -7.390 1.079 1.00 98.38 92 PHE A O 1
ATOM 744 N N . HIS A 1 93 ? 6.265 -6.864 -0.535 1.00 97.50 93 HIS A N 1
ATOM 745 C CA . HIS A 1 93 ? 6.420 -8.038 -1.384 1.00 97.50 93 HIS A CA 1
ATOM 746 C C . HIS A 1 93 ? 6.726 -7.568 -2.806 1.00 97.50 93 HIS A C 1
ATOM 748 O O . HIS A 1 93 ? 5.892 -6.909 -3.430 1.00 97.50 93 HIS A O 1
ATOM 754 N N . PRO A 1 94 ? 7.894 -7.914 -3.365 1.00 95.06 94 PRO A N 1
ATOM 755 C CA . PRO A 1 94 ? 8.273 -7.479 -4.700 1.00 95.06 94 PRO A CA 1
ATOM 756 C C . PRO A 1 94 ? 7.613 -8.339 -5.797 1.00 95.06 94 PRO A C 1
ATOM 758 O O . PRO A 1 94 ? 8.291 -8.942 -6.628 1.00 95.06 94 PRO A O 1
ATOM 761 N N . MET A 1 95 ? 6.285 -8.444 -5.759 1.00 94.56 95 MET A N 1
ATOM 762 C CA . MET A 1 95 ? 5.463 -9.342 -6.571 1.00 94.56 95 MET A CA 1
ATOM 763 C C . MET A 1 95 ? 4.249 -8.600 -7.135 1.00 94.56 95 MET A C 1
ATOM 765 O O . MET A 1 95 ? 3.750 -7.660 -6.524 1.00 94.56 95 MET A O 1
ATOM 769 N N . GLY A 1 96 ? 3.758 -9.043 -8.293 1.00 91.38 96 GLY A N 1
ATOM 770 C CA . GLY A 1 96 ? 2.515 -8.558 -8.897 1.00 91.38 96 GLY A CA 1
ATOM 771 C C . GLY A 1 96 ? 1.408 -9.610 -8.851 1.00 91.38 96 GLY A C 1
ATOM 772 O O . GLY A 1 96 ? 1.678 -10.790 -8.638 1.00 91.38 96 GLY A O 1
ATOM 773 N N . VAL A 1 97 ? 0.164 -9.185 -9.083 1.00 90.56 97 VAL A N 1
ATOM 774 C CA . VAL A 1 97 ? -0.980 -10.091 -9.267 1.00 90.56 97 VAL A CA 1
ATOM 775 C C . VAL A 1 97 ? -1.163 -10.413 -10.751 1.00 90.56 97 VAL A C 1
ATOM 777 O O . VAL A 1 97 ? -1.175 -9.515 -11.593 1.00 90.56 97 VAL A O 1
ATOM 780 N N . ALA A 1 98 ? -1.296 -11.699 -11.074 1.00 90.44 98 ALA A N 1
ATOM 781 C CA . ALA A 1 98 ? -1.466 -12.202 -12.435 1.00 90.44 98 ALA A CA 1
ATOM 782 C C . ALA A 1 98 ? -2.446 -13.386 -12.459 1.00 90.44 98 ALA A C 1
ATOM 784 O O . ALA A 1 98 ? -2.800 -13.934 -11.420 1.00 90.44 98 ALA A O 1
ATOM 785 N N . GLY A 1 99 ? -2.895 -13.784 -13.654 1.00 90.94 99 GLY A N 1
ATOM 786 C CA . GLY A 1 99 ? -3.795 -14.935 -13.824 1.00 90.94 99 GLY A CA 1
ATOM 787 C C . GLY A 1 99 ? -3.130 -16.304 -13.620 1.00 90.94 99 GLY A C 1
ATOM 788 O O . GLY A 1 99 ? -3.825 -17.315 -13.608 1.00 90.94 99 GLY A O 1
ATOM 789 N N . SER A 1 100 ? -1.804 -16.343 -13.488 1.00 90.25 100 SER A N 1
ATOM 790 C CA . SER A 1 100 ? -1.001 -17.544 -13.252 1.00 90.25 100 SER A CA 1
ATOM 791 C C . SER A 1 100 ? 0.320 -17.173 -12.580 1.00 90.25 100 SER A C 1
ATOM 793 O O . SER A 1 100 ? 0.820 -16.065 -12.787 1.00 90.25 100 SER A O 1
ATOM 795 N N . ASP A 1 101 ? 0.912 -18.118 -11.853 1.00 92.69 101 ASP A N 1
ATOM 796 C CA . 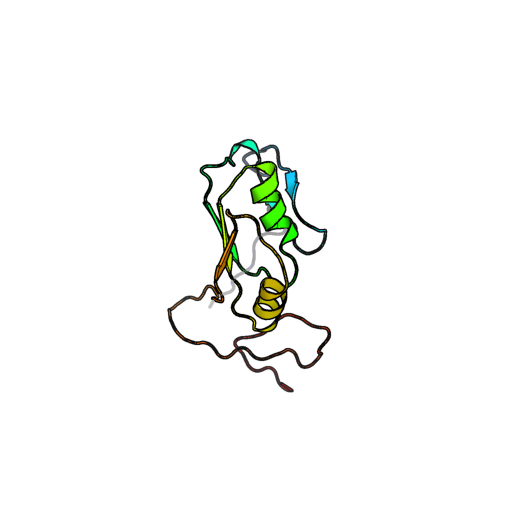ASP A 1 101 ? 2.230 -17.950 -11.237 1.00 92.69 101 ASP A CA 1
ATOM 797 C C . ASP A 1 101 ? 3.353 -17.991 -12.284 1.00 92.69 101 ASP A C 1
ATOM 799 O O . ASP A 1 101 ? 3.273 -18.717 -13.279 1.00 92.69 101 ASP A O 1
ATOM 803 N N . GLY A 1 102 ? 4.421 -17.227 -12.048 1.00 89.50 102 GLY A N 1
ATOM 804 C CA . GLY A 1 102 ? 5.614 -17.232 -12.890 1.00 89.50 102 GLY A CA 1
ATOM 805 C C . GLY A 1 102 ? 6.434 -15.951 -12.785 1.00 89.50 102 GLY A C 1
ATOM 806 O O . GLY A 1 102 ? 6.083 -15.012 -12.071 1.00 89.50 102 GLY A O 1
ATOM 807 N N . GLU A 1 103 ? 7.535 -15.917 -13.527 1.00 88.12 103 GLU A N 1
ATOM 808 C CA . GLU A 1 103 ? 8.320 -14.702 -13.722 1.00 88.12 103 GLU A CA 1
ATOM 809 C C . GLU A 1 103 ? 7.813 -13.935 -14.944 1.00 88.12 103 GLU A C 1
ATOM 811 O O . GLU A 1 103 ? 7.450 -14.517 -15.967 1.00 88.12 103 GLU A O 1
ATOM 816 N N . LEU A 1 104 ? 7.808 -12.608 -14.840 1.00 82.25 104 LEU A N 1
ATOM 817 C CA . LEU A 1 104 ? 7.378 -11.712 -15.902 1.00 82.25 104 LEU A CA 1
ATOM 818 C C . LEU A 1 104 ? 8.442 -10.640 -16.123 1.00 82.25 104 LEU A C 1
ATOM 820 O O . LEU A 1 104 ? 8.825 -9.930 -15.192 1.00 82.25 104 LEU A O 1
ATOM 824 N N . THR A 1 105 ? 8.883 -10.476 -17.368 1.00 83.31 105 THR A N 1
ATOM 825 C CA . THR A 1 105 ? 9.730 -9.341 -17.740 1.00 83.31 105 THR A CA 1
ATOM 826 C C . THR A 1 105 ? 8.885 -8.077 -17.822 1.00 83.31 105 THR A C 1
ATOM 828 O O . THR A 1 105 ? 7.907 -8.002 -18.563 1.00 83.31 105 THR A O 1
ATOM 831 N N . LEU A 1 106 ? 9.284 -7.069 -17.053 1.00 81.81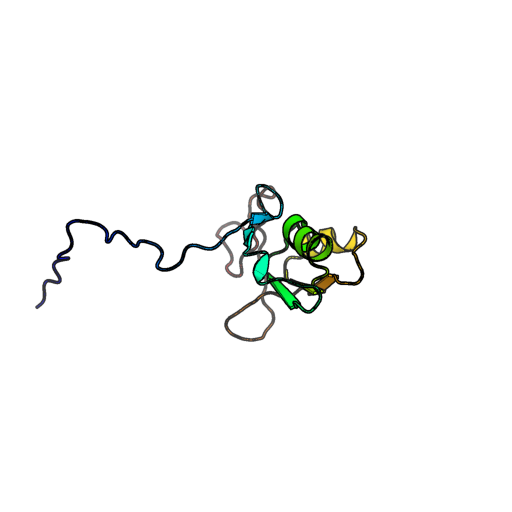 106 LEU A N 1
ATOM 832 C CA . LEU A 1 106 ? 8.663 -5.756 -17.052 1.00 81.81 106 LEU A CA 1
ATOM 833 C C . LEU A 1 106 ? 9.496 -4.789 -17.890 1.00 81.81 106 LEU A C 1
ATOM 835 O O . LEU A 1 106 ? 10.668 -4.553 -17.601 1.00 81.81 106 LEU A O 1
ATOM 839 N N . HIS A 1 107 ? 8.873 -4.201 -18.907 1.00 80.94 107 HIS A N 1
ATOM 840 C CA . HIS A 1 107 ? 9.496 -3.199 -19.765 1.00 80.94 107 HIS A CA 1
ATOM 841 C C . HIS A 1 107 ? 9.223 -1.795 -19.229 1.00 80.94 107 HIS A C 1
ATOM 843 O O . HIS A 1 107 ? 8.072 -1.452 -18.935 1.00 80.94 107 HIS A O 1
ATOM 849 N N . ALA A 1 108 ? 10.281 -0.991 -19.112 1.00 80.06 108 ALA A N 1
ATOM 850 C CA . ALA A 1 108 ? 10.172 0.415 -18.749 1.00 80.06 108 ALA A CA 1
ATOM 851 C C . ALA A 1 108 ? 9.453 1.206 -19.861 1.00 80.06 108 ALA A C 1
ATOM 853 O O . ALA A 1 108 ? 9.564 0.858 -21.042 1.00 80.06 108 ALA A O 1
ATOM 854 N N . PRO A 1 109 ? 8.711 2.269 -19.515 1.00 76.69 109 PRO A N 1
ATOM 855 C CA . PRO A 1 109 ? 8.173 3.175 -20.518 1.00 76.69 109 PRO A CA 1
ATOM 856 C C . PRO A 1 109 ? 9.316 3.904 -21.257 1.00 76.69 109 PRO A C 1
ATOM 858 O O . PRO A 1 109 ? 10.334 4.208 -20.637 1.00 76.69 109 PRO A O 1
ATOM 861 N N . PRO A 1 110 ? 9.158 4.233 -22.557 1.00 79.12 110 PRO A N 1
ATOM 862 C CA . PRO A 1 110 ? 10.184 4.961 -23.317 1.00 79.12 110 PRO A CA 1
ATOM 863 C C . PRO A 1 110 ? 10.493 6.352 -22.750 1.00 79.12 110 PRO A C 1
ATOM 865 O O . PRO A 1 110 ? 11.601 6.861 -22.890 1.00 79.12 110 PRO A O 1
ATOM 868 N N . ASP A 1 111 ? 9.496 6.974 -22.121 1.00 80.25 111 ASP A N 1
ATOM 869 C CA . ASP A 1 111 ? 9.639 8.243 -21.420 1.00 80.25 111 ASP A CA 1
ATOM 870 C C . ASP A 1 111 ? 9.964 7.972 -19.937 1.00 80.25 111 ASP A C 1
ATOM 872 O O . ASP A 1 111 ? 9.136 7.369 -19.245 1.00 80.25 111 ASP A O 1
ATOM 876 N N . PRO A 1 112 ? 11.127 8.426 -19.430 1.00 75.69 112 PRO A N 1
ATOM 877 C CA . PRO A 1 112 ? 11.575 8.158 -18.062 1.00 75.69 112 PRO A CA 1
ATOM 878 C C . PRO A 1 112 ? 10.740 8.868 -16.985 1.00 75.69 112 PRO A C 1
ATOM 880 O O . PRO A 1 112 ? 10.854 8.538 -15.801 1.00 75.69 112 PRO A O 1
ATOM 883 N N . THR A 1 113 ? 9.906 9.841 -17.365 1.00 78.19 113 THR A N 1
ATOM 884 C CA . THR A 1 113 ? 8.979 10.504 -16.439 1.00 78.19 113 THR A CA 1
ATOM 885 C C . THR A 1 113 ? 7.777 9.623 -16.097 1.00 78.19 113 THR A C 1
ATOM 887 O O . THR A 1 113 ? 7.170 9.797 -15.039 1.00 78.19 113 THR A O 1
ATOM 890 N N . HIS A 1 114 ? 7.466 8.626 -16.932 1.00 78.44 114 HIS A N 1
ATOM 891 C CA . HIS A 1 114 ? 6.431 7.644 -16.642 1.00 78.44 114 HIS A CA 1
ATOM 892 C C . HIS A 1 114 ? 6.956 6.531 -15.725 1.00 78.44 114 HIS A C 1
ATOM 894 O O . HIS A 1 114 ? 8.069 6.031 -15.865 1.00 78.44 114 HIS A O 1
ATOM 900 N N . VAL A 1 115 ? 6.109 6.107 -14.789 1.00 69.50 115 VAL A N 1
ATOM 901 C CA . VAL A 1 115 ? 6.439 5.106 -13.758 1.00 69.50 115 VAL A CA 1
ATOM 902 C C . VAL A 1 115 ? 5.861 3.719 -14.041 1.00 69.50 115 VAL A C 1
ATOM 904 O O . VAL A 1 115 ? 6.207 2.751 -13.370 1.00 69.50 115 VAL A O 1
ATOM 907 N N . SER A 1 116 ? 4.978 3.600 -15.034 1.00 76.38 116 SER A N 1
ATOM 908 C CA . SER A 1 116 ? 4.222 2.374 -15.294 1.00 76.38 116 SER A CA 1
ATOM 909 C C . SER A 1 116 ? 4.991 1.414 -16.199 1.00 76.38 116 SER A C 1
ATOM 911 O O . SER A 1 116 ? 5.102 1.635 -17.407 1.00 76.38 116 SER A O 1
ATOM 913 N N . PHE A 1 117 ? 5.474 0.318 -15.619 1.00 75.50 117 PHE A N 1
ATOM 914 C CA . PHE A 1 117 ? 6.047 -0.795 -16.369 1.00 75.50 117 PHE A CA 1
ATOM 915 C C . PHE A 1 117 ? 4.956 -1.664 -17.007 1.00 75.50 117 PHE A C 1
ATOM 917 O O . PHE A 1 117 ? 3.818 -1.707 -16.539 1.00 75.50 117 PHE A O 1
ATOM 924 N N . SER A 1 118 ? 5.308 -2.370 -18.082 1.00 74.31 118 SER A N 1
ATOM 925 C CA . SER A 1 118 ? 4.374 -3.190 -18.860 1.00 74.31 118 SER A CA 1
ATOM 926 C C . SER A 1 118 ? 4.900 -4.618 -19.063 1.00 74.31 118 SER A C 1
ATOM 928 O O . SER A 1 118 ? 6.079 -4.766 -19.388 1.00 74.31 118 SER A O 1
ATOM 930 N N . PRO A 1 119 ? 4.042 -5.658 -18.964 1.00 74.12 119 PRO A N 1
ATOM 931 C CA . PRO A 1 119 ? 4.367 -7.024 -19.404 1.00 74.12 119 PRO A CA 1
ATOM 932 C C . PRO A 1 119 ? 4.556 -7.138 -20.922 1.00 74.12 119 PRO A C 1
ATOM 934 O O . PRO A 1 119 ? 5.086 -8.123 -21.420 1.00 74.12 119 PRO A O 1
ATOM 937 N N . VAL A 1 120 ? 4.057 -6.155 -21.674 1.00 76.50 120 VAL A N 1
ATOM 938 C CA . VAL A 1 120 ? 4.117 -6.121 -23.136 1.00 76.50 120 VAL A CA 1
ATOM 939 C C . VAL A 1 120 ? 5.133 -5.072 -23.561 1.00 76.50 120 VAL A C 1
ATOM 941 O O . VAL A 1 120 ? 4.989 -3.900 -23.190 1.00 76.50 120 VAL A O 1
ATOM 944 N N . ALA A 1 121 ? 6.114 -5.479 -24.366 1.00 66.12 121 ALA A N 1
ATOM 945 C CA . ALA A 1 121 ? 7.041 -4.564 -25.020 1.00 66.12 121 ALA A CA 1
ATOM 946 C C . ALA A 1 121 ? 6.260 -3.579 -25.903 1.00 66.12 121 ALA A C 1
ATOM 948 O O . ALA A 1 121 ? 5.468 -3.972 -26.766 1.00 66.12 121 ALA A O 1
ATOM 949 N N . ARG A 1 122 ? 6.460 -2.280 -25.681 1.00 63.75 122 ARG A N 1
ATOM 950 C CA . ARG A 1 122 ? 5.876 -1.237 -26.533 1.00 63.75 122 ARG A CA 1
ATOM 951 C C . ARG A 1 122 ? 6.895 -0.898 -27.618 1.00 63.75 122 ARG A C 1
ATOM 953 O O . ARG A 1 122 ? 8.093 -0.935 -27.370 1.00 63.75 122 ARG A O 1
ATOM 960 N N . LYS A 1 123 ? 6.444 -0.559 -28.831 1.00 50.47 123 LYS A N 1
ATOM 961 C CA . LYS A 1 123 ? 7.356 -0.084 -29.888 1.00 50.47 123 LYS A CA 1
ATOM 962 C C . LYS A 1 123 ? 8.187 1.088 -29.344 1.00 50.47 123 LYS A C 1
ATOM 964 O O . LYS A 1 123 ? 7.615 2.134 -29.053 1.00 50.47 123 LYS A O 1
ATOM 969 N N . GLY A 1 124 ? 9.502 0.896 -29.225 1.00 59.03 124 GLY A N 1
ATOM 970 C CA . GLY A 1 124 ? 10.446 1.906 -28.735 1.00 59.03 124 GLY A CA 1
ATOM 971 C C . GLY A 1 124 ? 10.982 1.705 -27.309 1.00 59.03 124 GLY A C 1
ATOM 972 O O . GLY A 1 124 ? 11.699 2.588 -26.852 1.00 59.03 124 GLY A O 1
ATOM 973 N N . SER A 1 125 ? 10.646 0.602 -26.620 1.00 48.62 125 SER A N 1
ATOM 974 C CA . SER A 1 125 ? 11.326 0.146 -25.388 1.00 48.62 125 SER A CA 1
ATOM 975 C C . SER A 1 125 ? 12.505 -0.773 -25.677 1.00 48.62 125 SER A C 1
ATOM 977 O O . SER A 1 125 ? 12.333 -1.600 -26.604 1.00 48.62 125 SER A O 1
#

Sequence (125 aa):
MGLWRRLVTRTPRLTADVQVDKVHLGSTYGGYAVVPALLSEDSVVYSFGVGEDATFDLALIHRFGAQVHGFDPTPRSRAWVERQQWPPQWRFHPMGVAGSDGELTLHAPPDPTHVSFSPVARKGS

pLDDT: mean 87.71, std 14.53, range [35.97, 98.81]

Radius of gyration: 19.6 Å; chains: 1; bounding box: 48×31×55 Å

Secondary structure (DSSP, 8-state):
--------SS------S-----EEES-TTT-EEE-GGG--TT-EEEEE--TT--HHHHHHHHHH--EEEEE---HHHHHHHTTS---TTEEEE-----SS-S--PPBPPSSTT----BSS--TT-

Foldseek 3Di:
DDDDDDDDPDDDDDDDPDDADWDWWFDPVPIDIDRVVVAALDAEEEAEDCQLTCRRVVCSCVVHVHQYEYEALDPRRVVNVVVDDDDPSYHYDNHHDDPDDDDADWADDQDNVDRDTDSDDDVRD